Protein AF-A0A5K7X298-F1 (afdb_monomer)

Nearest PDB structures (foldseek):
  4fhf-assembly1_A  TM=9.876E-01  e=1.363E-05  Geobacillus thermodenitrificans NG80-2
  4fhe-assembly1_A  TM=9.930E-01  e=1.559E-05  Geobacillus thermodenitrificans NG80-2
  4fhg-assembly1_A  TM=9.907E-01  e=1.668E-05  Geobacillus thermodenitrificans NG80-2
  4rh1-assembly1_A  TM=9.857E-01  e=1.458E-05  Geobacillus thermodenitrificans NG80-2
  4fhd-assembly1_A  TM=9.874E-01  e=2.184E-05  Geobacillus thermodenitrificans NG80-2

pLDDT: mean 95.67, std 3.38, range [75.75, 98.62]

Secondary structure (DSSP, 8-state):
-HHHH-TT------STTSEEE--SSS--EEE--HHHHHHHHHHHHHHHHHH-TT-------

Organism: NCBI:txid269673

Mean predicted aligned error: 3.38 Å

Solvent-accessible surface area (backbone atoms only — not comparable to full-atom values): 4051 Å² total; per-residue (Å²): 107,70,62,80,78,38,78,85,59,88,77,84,80,67,62,88,75,32,39,79,47,78,38,96,89,58,76,55,48,78,42,64,40,7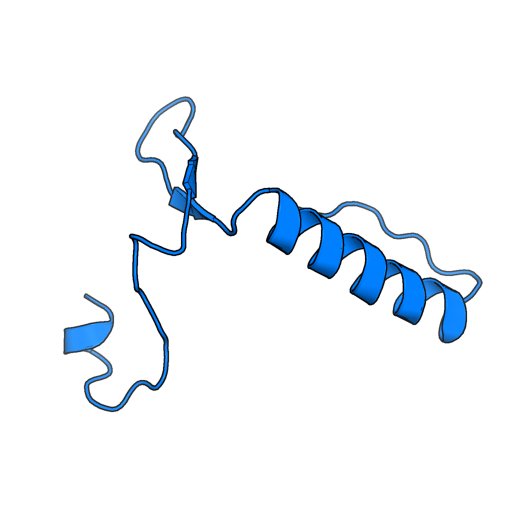3,67,57,47,50,52,51,49,55,52,51,52,51,48,42,51,71,78,37,71,88,64,83,84,90,80,86,135

Sequence (61 aa):
MIEKNYPNSK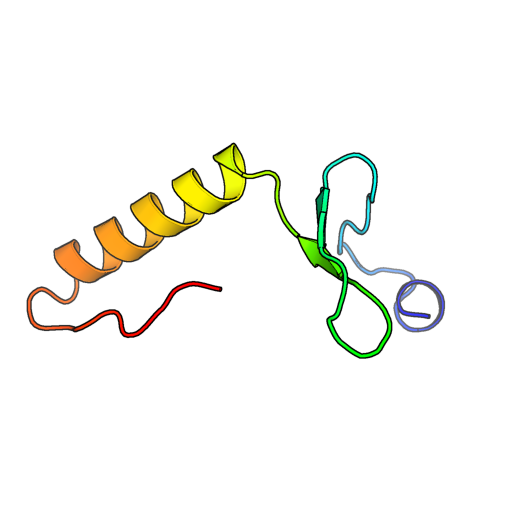LVMNKDERRYKWGRYGIGKYIYQKEDEALLQETIEGYIHHYFPDAEVAYFT

Radius of gyration: 15.79 Å; Cα cont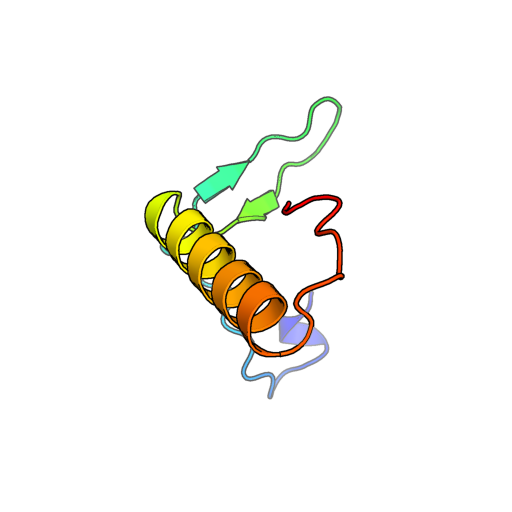acts (8 Å, |Δi|>4): 34; chains: 1; bounding box: 35×31×34 Å

InterPro domains:
  IPR049539 Spore photoproduct lyase [PF20903] (1-61)

Foldseek 3Di:
DCCVVCVPDPDDPDQVQWDWDQDPPDRTDTDHDPVVQVVVVCVVVVVCCVPPVPDDDPDRD

Structure (mmCIF, N/CA/C/O backbone):
data_AF-A0A5K7X298-F1
#
_entry.id   AF-A0A5K7X298-F1
#
loop_
_atom_site.group_PDB
_atom_site.id
_atom_site.type_symbol
_atom_site.label_atom_id
_atom_site.label_alt_id
_atom_site.label_comp_id
_atom_site.label_asym_id
_atom_site.label_entity_id
_atom_site.label_seq_id
_atom_site.pdbx_PDB_ins_code
_atom_site.Cartn_x
_atom_site.Cartn_y
_atom_site.Cartn_z
_atom_site.occupancy
_atom_site.B_iso_or_equiv
_atom_site.auth_seq_id
_atom_site.auth_comp_id
_atom_site.auth_asym_id
_atom_site.auth_atom_id
_atom_site.pdbx_PDB_model_num
ATOM 1 N N . MET A 1 1 ? 16.796 -11.165 -10.734 1.00 75.75 1 MET A N 1
ATOM 2 C CA . MET A 1 1 ? 15.650 -10.767 -11.582 1.00 75.75 1 MET A CA 1
ATOM 3 C C . MET A 1 1 ? 14.590 -11.838 -11.408 1.00 75.75 1 MET A C 1
ATOM 5 O O . MET A 1 1 ? 14.956 -13.005 -11.481 1.00 75.75 1 MET A O 1
ATOM 9 N N . ILE A 1 2 ? 13.344 -11.478 -11.093 1.00 88.25 2 ILE A N 1
ATOM 10 C CA . ILE A 1 2 ? 12.300 -12.459 -10.738 1.00 88.25 2 ILE A CA 1
ATOM 11 C C . ILE A 1 2 ? 12.086 -13.469 -11.874 1.00 88.25 2 ILE A C 1
ATOM 13 O O . ILE A 1 2 ? 12.096 -14.663 -11.615 1.00 88.25 2 ILE A O 1
ATOM 17 N N . GLU A 1 3 ? 12.041 -13.006 -13.123 1.00 90.81 3 GLU A N 1
ATOM 18 C CA . GLU A 1 3 ? 11.882 -13.853 -14.318 1.00 90.81 3 GLU A CA 1
ATOM 19 C C . GLU A 1 3 ? 12.991 -14.906 -14.454 1.00 90.81 3 GLU A C 1
ATOM 21 O O . GLU A 1 3 ? 12.723 -16.066 -14.744 1.00 90.81 3 GLU A O 1
ATOM 26 N N . LYS A 1 4 ? 14.244 -14.527 -14.167 1.00 93.75 4 LYS A N 1
ATOM 27 C CA . LYS A 1 4 ? 15.393 -15.446 -14.210 1.00 93.75 4 LYS A CA 1
ATOM 28 C C . LYS A 1 4 ? 15.318 -16.519 -13.121 1.00 93.75 4 LYS A C 1
ATOM 30 O O . LYS A 1 4 ? 15.700 -17.659 -13.356 1.00 93.75 4 LYS A O 1
ATOM 35 N N . ASN A 1 5 ? 14.889 -16.137 -11.920 1.00 97.00 5 ASN A N 1
ATOM 36 C CA . ASN A 1 5 ? 14.886 -17.030 -10.760 1.00 97.00 5 ASN A CA 1
ATOM 37 C C . ASN A 1 5 ? 13.627 -17.911 -10.710 1.00 97.00 5 ASN A C 1
ATOM 39 O O . ASN A 1 5 ? 13.656 -18.977 -10.103 1.00 97.00 5 ASN A O 1
ATOM 43 N N . TYR A 1 6 ? 12.540 -17.472 -11.351 1.00 96.62 6 TYR A N 1
ATOM 44 C CA . TYR A 1 6 ? 11.242 -18.140 -11.371 1.00 96.62 6 TYR A CA 1
ATOM 45 C C . TYR A 1 6 ? 10.688 -18.1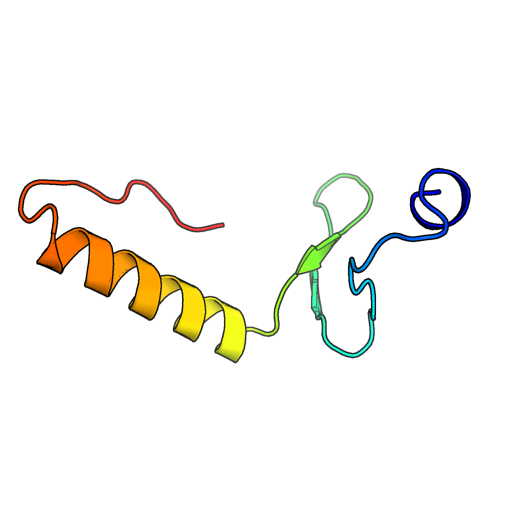73 -12.805 1.00 96.62 6 TYR A C 1
ATOM 47 O O . TYR A 1 6 ? 9.736 -17.453 -13.116 1.00 96.62 6 TYR A O 1
ATOM 55 N N . PRO A 1 7 ? 11.261 -19.012 -13.688 1.00 93.19 7 PRO A N 1
ATOM 56 C CA . PRO A 1 7 ? 10.942 -19.002 -15.119 1.00 93.19 7 PRO A CA 1
ATOM 57 C C . PRO A 1 7 ? 9.487 -19.380 -15.431 1.00 93.19 7 PRO A C 1
ATOM 59 O O . PRO A 1 7 ? 8.952 -18.962 -16.448 1.00 93.19 7 PRO A O 1
ATOM 62 N N . ASN A 1 8 ? 8.829 -20.124 -14.537 1.00 96.31 8 ASN A N 1
ATOM 63 C CA . ASN A 1 8 ? 7.433 -20.550 -14.685 1.00 96.31 8 ASN A CA 1
ATOM 64 C C . ASN A 1 8 ? 6.461 -19.726 -13.818 1.00 96.31 8 ASN A C 1
ATOM 66 O O . ASN A 1 8 ? 5.363 -20.187 -13.501 1.00 96.31 8 ASN A O 1
ATOM 70 N N . SER A 1 9 ? 6.875 -18.540 -13.360 1.00 95.50 9 SER A N 1
ATOM 71 C CA . SER A 1 9 ? 6.019 -17.673 -12.551 1.00 95.50 9 SER A CA 1
ATOM 72 C C . SER A 1 9 ? 4.828 -17.163 -13.363 1.00 95.50 9 SER A C 1
ATOM 74 O O . SER A 1 9 ? 4.988 -16.691 -14.484 1.00 95.50 9 SER A O 1
ATOM 76 N N . LYS A 1 10 ? 3.633 -17.191 -12.763 1.00 96.12 10 LYS A N 1
ATOM 77 C CA . LYS A 1 10 ? 2.428 -16.543 -13.312 1.00 96.12 10 LYS A CA 1
ATOM 78 C C . LYS A 1 10 ? 2.311 -15.070 -12.899 1.00 96.12 10 LYS A C 1
ATOM 80 O O . LYS A 1 10 ? 1.275 -14.450 -13.115 1.00 96.12 10 LYS A O 1
ATOM 85 N N . LEU A 1 11 ? 3.341 -14.523 -12.249 1.00 95.12 11 LEU A N 1
ATOM 86 C CA . LEU A 1 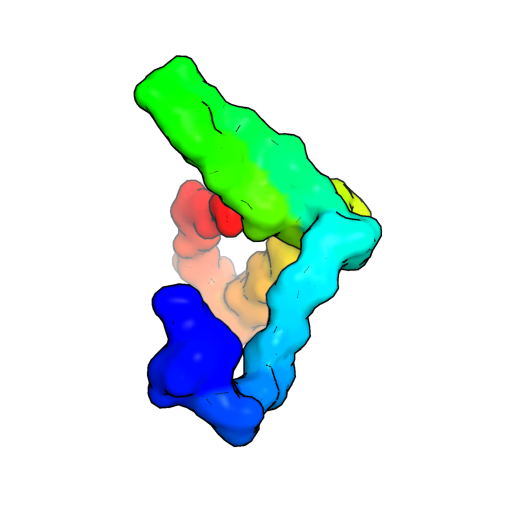11 ? 3.354 -13.139 -11.792 1.00 95.12 11 LEU A CA 1
ATOM 87 C C . LEU A 1 11 ? 3.412 -12.185 -12.990 1.00 95.12 11 LEU A C 1
ATOM 89 O O . LEU A 1 11 ? 4.420 -12.122 -13.692 1.00 95.12 11 LEU A O 1
ATOM 93 N N . VAL A 1 12 ? 2.350 -11.405 -13.179 1.00 92.81 12 VAL A N 1
ATOM 94 C CA . VAL A 1 12 ? 2.291 -10.357 -14.203 1.00 92.81 12 VAL A CA 1
ATOM 95 C C . VAL A 1 12 ? 3.063 -9.131 -13.714 1.00 92.81 12 VAL A C 1
ATOM 97 O O . VAL A 1 12 ? 2.686 -8.501 -12.728 1.00 92.81 12 VAL A O 1
ATOM 100 N N . MET A 1 13 ? 4.151 -8.789 -14.407 1.00 92.44 13 MET A N 1
ATOM 101 C CA . MET A 1 13 ? 4.995 -7.618 -14.121 1.00 92.44 13 MET A CA 1
ATOM 102 C C . MET A 1 13 ? 4.917 -6.562 -15.238 1.00 92.44 13 MET A C 1
ATOM 104 O O . MET A 1 13 ? 5.890 -5.850 -15.493 1.00 92.44 13 MET A O 1
ATOM 108 N N . ASN A 1 14 ? 3.763 -6.462 -15.911 1.00 93.44 14 ASN A N 1
ATOM 109 C CA . ASN A 1 14 ? 3.532 -5.463 -16.952 1.00 93.44 14 ASN A CA 1
ATOM 110 C C . ASN A 1 14 ? 3.511 -4.049 -16.346 1.00 93.44 14 ASN A C 1
ATOM 112 O O . ASN A 1 14 ? 2.679 -3.732 -15.497 1.00 93.44 14 ASN A O 1
ATOM 116 N N . LYS A 1 15 ? 4.450 -3.204 -16.775 1.00 92.00 15 LYS A N 1
ATOM 117 C CA . LYS A 1 15 ? 4.618 -1.836 -16.271 1.00 92.00 15 LYS A CA 1
ATOM 118 C C . LYS A 1 15 ? 3.631 -0.851 -16.887 1.00 92.00 15 LYS A C 1
ATOM 120 O O . LYS A 1 15 ? 3.352 0.157 -16.249 1.00 92.00 15 LYS A O 1
ATOM 125 N N . ASP A 1 16 ? 3.106 -1.148 -18.073 1.00 93.06 16 ASP A N 1
ATOM 126 C CA . ASP A 1 16 ? 2.180 -0.263 -18.789 1.00 93.06 16 ASP A CA 1
ATOM 127 C C . ASP A 1 16 ? 0.798 -0.233 -18.112 1.00 93.06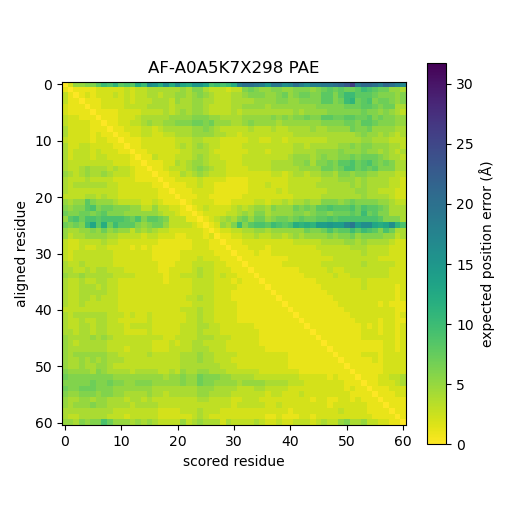 16 ASP A C 1
ATOM 129 O O . ASP A 1 16 ? 0.088 0.766 -18.146 1.00 93.06 16 ASP A O 1
ATOM 133 N N . GLU A 1 17 ? 0.456 -1.304 -17.394 1.00 93.12 17 GLU A N 1
ATOM 134 C CA . GLU A 1 17 ? -0.751 -1.425 -16.567 1.00 93.12 17 GLU A CA 1
ATOM 135 C C . GLU A 1 17 ? -0.570 -0.854 -15.149 1.00 93.12 17 GLU A C 1
ATOM 137 O O . GLU A 1 17 ? -1.364 -1.126 -14.246 1.00 93.12 17 GLU A O 1
ATOM 142 N N . ARG A 1 18 ? 0.521 -0.130 -14.888 1.00 96.31 18 ARG A N 1
ATOM 143 C CA . ARG A 1 18 ? 0.873 0.367 -13.555 1.00 96.31 18 ARG A CA 1
ATOM 144 C C . ARG A 1 18 ? 1.299 1.824 -13.629 1.00 96.31 18 ARG A C 1
ATOM 146 O O . ARG A 1 18 ? 1.853 2.283 -14.623 1.00 96.31 18 ARG A O 1
ATOM 153 N N . ARG A 1 19 ? 1.117 2.555 -12.533 1.00 96.75 19 ARG A N 1
ATOM 154 C CA . ARG A 1 19 ? 1.691 3.897 -12.375 1.00 96.75 19 ARG A CA 1
ATOM 155 C C . ARG A 1 19 ? 2.971 3.828 -11.559 1.00 96.75 19 ARG A C 1
ATOM 157 O O . ARG A 1 19 ? 3.085 3.051 -10.611 1.00 96.75 19 ARG A O 1
ATOM 164 N N . TYR A 1 20 ? 3.943 4.664 -11.900 1.00 96.25 20 TYR A N 1
ATOM 165 C CA . TYR A 1 20 ? 5.203 4.732 -11.168 1.00 96.25 20 TYR A CA 1
ATOM 166 C C . TYR A 1 20 ? 5.129 5.769 -10.039 1.00 96.25 20 TYR A C 1
ATOM 168 O O . TYR A 1 20 ? 4.849 6.944 -10.273 1.00 96.25 20 TYR A O 1
ATOM 176 N N . LYS A 1 21 ? 5.393 5.341 -8.802 1.00 96.19 21 LYS A N 1
ATOM 177 C CA . LYS A 1 21 ? 5.468 6.192 -7.607 1.00 96.19 21 LYS A CA 1
ATOM 178 C C . LYS A 1 21 ? 6.928 6.401 -7.231 1.00 96.19 21 LYS A C 1
ATOM 180 O O . LYS A 1 21 ? 7.602 5.462 -6.807 1.00 96.19 21 LYS A O 1
ATOM 185 N N . TRP A 1 22 ? 7.404 7.635 -7.384 1.00 95.56 22 TRP A N 1
ATOM 186 C CA . TRP A 1 22 ? 8.774 8.027 -7.053 1.00 95.56 22 TRP A CA 1
ATOM 187 C C . TRP A 1 22 ? 9.058 7.887 -5.554 1.00 95.56 22 TRP A C 1
ATOM 189 O O . TRP A 1 22 ? 8.245 8.272 -4.712 1.00 95.56 22 TRP A O 1
ATOM 199 N N . GLY A 1 23 ? 10.223 7.327 -5.228 1.00 94.69 23 GLY A N 1
ATOM 200 C CA . GLY A 1 23 ? 10.735 7.285 -3.864 1.00 94.69 23 GLY A CA 1
ATOM 201 C C . GLY A 1 23 ? 11.313 8.640 -3.460 1.00 94.69 23 GLY A C 1
ATOM 202 O O . GLY A 1 23 ? 11.883 9.350 -4.282 1.00 94.69 23 GLY A O 1
ATOM 203 N N . ARG A 1 24 ? 11.196 9.002 -2.178 1.00 92.88 24 ARG A N 1
ATOM 204 C CA . ARG A 1 24 ? 11.688 10.294 -1.664 1.00 92.88 24 ARG A CA 1
ATOM 205 C C . ARG A 1 24 ? 13.217 10.423 -1.692 1.00 92.88 24 ARG A C 1
ATOM 207 O O . ARG A 1 24 ? 13.725 11.518 -1.895 1.00 92.88 24 ARG A O 1
ATOM 214 N N . TYR A 1 25 ? 13.935 9.322 -1.472 1.00 94.69 25 TYR A N 1
ATOM 215 C CA . TYR A 1 25 ? 15.399 9.301 -1.331 1.00 94.69 25 TYR A CA 1
ATOM 216 C C . TYR A 1 25 ? 16.077 8.248 -2.220 1.00 94.69 25 TYR A C 1
ATOM 218 O O . TYR A 1 25 ? 17.230 7.895 -1.998 1.00 94.69 25 TYR A O 1
ATOM 226 N N . GLY A 1 26 ? 15.361 7.691 -3.199 1.00 92.81 26 GLY A N 1
ATOM 227 C CA . GLY A 1 26 ? 15.865 6.575 -3.991 1.00 92.81 26 GLY A CA 1
ATOM 228 C C . GLY A 1 26 ? 14.918 6.172 -5.111 1.00 92.81 26 GLY A C 1
ATOM 229 O O . GLY A 1 26 ? 14.150 6.986 -5.622 1.00 92.81 26 GLY A O 1
ATOM 230 N N . ILE A 1 27 ? 14.977 4.897 -5.492 1.00 94.81 27 ILE A N 1
ATOM 231 C CA . ILE A 1 27 ? 14.164 4.370 -6.588 1.00 94.81 27 ILE A CA 1
ATOM 232 C C . ILE A 1 27 ? 12.673 4.355 -6.232 1.00 94.81 27 ILE A C 1
ATOM 234 O O . ILE A 1 27 ? 12.281 4.207 -5.073 1.00 94.81 27 ILE A O 1
ATOM 238 N N . GLY A 1 28 ? 11.842 4.538 -7.253 1.00 95.19 28 GLY A N 1
ATOM 239 C CA . GLY A 1 28 ? 10.399 4.398 -7.146 1.00 95.19 28 GLY A CA 1
ATOM 240 C C . GLY A 1 28 ? 9.943 2.954 -7.323 1.00 95.19 28 GLY A C 1
ATOM 241 O O . GLY A 1 28 ? 10.741 2.024 -7.443 1.00 95.19 28 GLY A O 1
ATOM 242 N N . LYS A 1 29 ? 8.626 2.777 -7.342 1.00 95.50 29 LYS A N 1
ATOM 243 C CA . LYS A 1 29 ? 7.968 1.478 -7.504 1.00 95.50 29 LYS A CA 1
ATOM 244 C C . LYS A 1 29 ? 6.728 1.599 -8.382 1.00 95.50 29 LYS A C 1
ATOM 246 O O . LYS A 1 29 ? 6.124 2.667 -8.450 1.00 95.50 29 LYS A O 1
ATOM 251 N N . TYR A 1 30 ? 6.352 0.503 -9.030 1.00 96.56 30 TYR A N 1
ATOM 252 C CA . TYR A 1 30 ? 5.110 0.404 -9.794 1.00 96.56 30 TYR A CA 1
ATOM 253 C C . TYR A 1 30 ? 3.972 -0.013 -8.863 1.00 96.56 30 TYR A C 1
ATOM 255 O O . TYR A 1 30 ? 4.112 -0.982 -8.119 1.00 96.56 30 TYR A O 1
ATOM 263 N N . ILE A 1 31 ? 2.875 0.733 -8.898 1.00 96.38 31 ILE A N 1
ATOM 264 C CA . ILE A 1 31 ? 1.646 0.482 -8.138 1.00 96.38 31 ILE A CA 1
ATOM 265 C C . ILE A 1 31 ? 0.449 0.494 -9.090 1.00 96.38 31 ILE A C 1
ATOM 267 O O . ILE A 1 31 ? 0.593 0.856 -10.262 1.00 96.38 31 ILE A O 1
ATOM 271 N N . TYR A 1 32 ? -0.701 0.028 -8.616 1.00 97.06 32 TYR A N 1
ATOM 272 C CA . TYR A 1 32 ? -1.927 -0.007 -9.411 1.00 97.06 32 TYR A CA 1
ATOM 273 C C . TYR A 1 32 ? -2.335 1.393 -9.888 1.00 97.06 32 TYR A C 1
ATOM 275 O O . TYR A 1 32 ? -1.858 2.411 -9.381 1.00 97.06 32 TYR A O 1
ATOM 283 N N . GLN A 1 33 ? -3.188 1.460 -10.910 1.00 96.88 33 GLN A N 1
ATOM 284 C CA . GLN A 1 33 ? -3.787 2.742 -11.275 1.00 96.88 33 GLN A CA 1
ATOM 285 C C . GLN A 1 33 ? -4.650 3.252 -10.117 1.00 96.88 33 GLN A C 1
ATOM 287 O O . GLN A 1 33 ? -5.040 2.483 -9.241 1.00 96.88 33 GLN A O 1
ATOM 292 N N . LYS A 1 34 ? -4.910 4.560 -10.061 1.00 95.38 34 LYS A N 1
ATOM 293 C CA . LYS A 1 34 ? -5.629 5.144 -8.915 1.00 95.38 34 LYS A CA 1
ATOM 294 C C . LYS A 1 34 ? -7.020 4.534 -8.749 1.00 95.38 34 LYS A C 1
ATOM 296 O O . LYS A 1 34 ? -7.458 4.316 -7.628 1.00 95.38 34 LYS A O 1
ATOM 301 N N . GLU A 1 35 ? -7.679 4.273 -9.868 1.00 96.69 35 GLU A N 1
ATOM 302 C CA . GLU A 1 35 ? -9.014 3.696 -9.947 1.00 96.69 35 GLU A CA 1
ATOM 303 C C . GLU A 1 35 ? -9.009 2.257 -9.416 1.00 96.69 35 GLU A C 1
ATOM 305 O O . GLU A 1 35 ? -9.845 1.896 -8.593 1.00 96.69 35 GLU A O 1
ATOM 310 N N . ASP A 1 36 ? -8.006 1.470 -9.811 1.00 96.69 36 ASP A N 1
ATOM 311 C CA . ASP A 1 36 ? -7.819 0.098 -9.335 1.00 96.69 36 ASP A CA 1
ATOM 312 C C . ASP A 1 36 ? -7.457 0.055 -7.840 1.00 96.69 36 ASP A C 1
ATOM 314 O O . ASP A 1 36 ? -7.959 -0.794 -7.108 1.00 96.69 36 ASP A O 1
ATOM 318 N N . GLU A 1 37 ? -6.601 0.969 -7.361 1.00 96.75 37 GLU A N 1
ATOM 319 C CA . GLU A 1 37 ? -6.263 1.085 -5.934 1.00 96.75 37 GLU A CA 1
ATOM 320 C C . GLU A 1 37 ? -7.504 1.388 -5.088 1.00 96.75 37 GLU A C 1
ATOM 322 O O . GLU A 1 37 ? -7.709 0.733 -4.068 1.00 96.75 37 GLU A O 1
ATOM 327 N N . ALA A 1 38 ? -8.335 2.340 -5.524 1.00 97.56 38 ALA A N 1
ATOM 328 C CA . ALA A 1 38 ? -9.568 2.699 -4.830 1.00 97.56 38 ALA A CA 1
ATOM 329 C C . ALA A 1 38 ? -10.551 1.523 -4.795 1.00 97.56 38 ALA A C 1
ATOM 331 O O . ALA A 1 38 ? -11.054 1.176 -3.729 1.00 97.56 38 ALA A O 1
ATOM 332 N N . LEU A 1 39 ? -10.748 0.848 -5.934 1.00 98.31 39 LEU A N 1
ATOM 333 C CA . LEU A 1 39 ? -11.611 -0.328 -6.012 1.00 98.31 39 LEU A CA 1
ATOM 334 C C . LEU A 1 39 ? -11.146 -1.439 -5.061 1.00 98.31 39 LEU A C 1
ATOM 336 O O . LEU A 1 39 ? -11.963 -2.057 -4.377 1.00 98.31 39 LEU A O 1
ATOM 340 N N . LEU A 1 40 ? -9.836 -1.700 -5.008 1.00 98.12 40 LEU A N 1
ATOM 341 C CA . LEU A 1 40 ? -9.259 -2.690 -4.100 1.00 98.12 40 LEU A CA 1
ATOM 342 C C . LEU A 1 40 ? -9.487 -2.313 -2.636 1.00 98.12 40 LEU A C 1
ATOM 344 O O . LEU A 1 40 ? -9.885 -3.174 -1.852 1.00 98.12 40 LEU A O 1
ATOM 348 N N . GLN A 1 41 ? -9.249 -1.050 -2.279 1.00 98.12 41 GLN A N 1
ATOM 349 C CA . GLN A 1 41 ? -9.450 -0.558 -0.922 1.00 98.12 41 GLN A CA 1
ATOM 350 C C . GLN A 1 41 ? -10.914 -0.706 -0.496 1.00 98.12 41 GLN A C 1
ATOM 352 O O . GLN A 1 41 ? -11.189 -1.393 0.484 1.00 98.12 41 GLN A O 1
ATOM 357 N N . GLU A 1 42 ? -11.848 -0.153 -1.272 1.00 98.31 42 GLU A N 1
ATOM 358 C CA . GLU A 1 42 ? -13.287 -0.203 -0.987 1.00 98.31 42 GLU A CA 1
ATOM 359 C C . GLU A 1 42 ? -13.797 -1.643 -0.862 1.00 98.31 42 GLU A C 1
ATOM 361 O O . GLU A 1 42 ? -14.568 -1.965 0.042 1.00 98.31 42 GLU A O 1
ATOM 3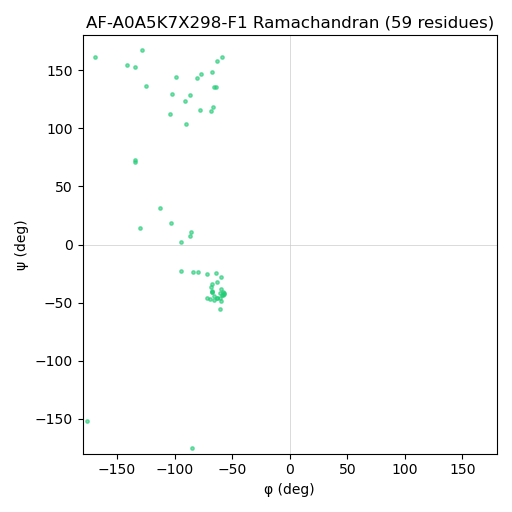66 N N . THR A 1 43 ? -13.337 -2.536 -1.743 1.00 98.56 43 THR A N 1
ATOM 367 C CA . THR A 1 43 ? -13.747 -3.945 -1.727 1.00 98.56 43 THR A CA 1
ATOM 368 C C . THR A 1 43 ? -13.254 -4.656 -0.466 1.00 98.56 43 THR A C 1
ATOM 370 O O . THR A 1 43 ? -14.019 -5.364 0.189 1.00 98.56 43 THR A O 1
ATOM 373 N N . ILE A 1 44 ? -11.975 -4.488 -0.118 1.00 98.25 44 ILE A N 1
ATOM 374 C CA . ILE A 1 44 ? -11.375 -5.168 1.036 1.00 98.25 44 ILE A CA 1
ATOM 375 C C . ILE A 1 44 ? -11.950 -4.612 2.339 1.00 98.25 44 ILE A C 1
ATOM 377 O O . ILE A 1 44 ? -12.356 -5.393 3.198 1.00 98.25 44 ILE A O 1
ATOM 381 N N . GLU A 1 45 ? -12.031 -3.289 2.478 1.00 98.19 45 GLU A N 1
ATOM 382 C CA . GLU A 1 45 ? -12.637 -2.640 3.644 1.00 98.19 45 GLU A CA 1
ATOM 383 C C . GLU A 1 45 ? -14.113 -3.030 3.781 1.00 98.19 45 GLU A C 1
ATOM 385 O O . GLU A 1 45 ? -14.555 -3.388 4.873 1.00 98.19 45 GLU A O 1
ATOM 390 N N . GLY A 1 46 ? -14.858 -3.088 2.672 1.00 98.25 46 GLY A N 1
ATOM 391 C CA . GLY A 1 46 ? -16.240 -3.568 2.649 1.00 98.25 46 GLY A CA 1
ATOM 392 C C . GLY A 1 46 ? -16.390 -4.995 3.182 1.00 98.25 46 GLY A C 1
ATOM 393 O O . GLY A 1 46 ? -17.289 -5.269 3.980 1.00 98.25 46 GLY A O 1
ATOM 394 N N . TYR A 1 47 ? -15.485 -5.908 2.814 1.00 98.62 47 TYR A N 1
ATOM 395 C CA . TYR A 1 47 ? -15.475 -7.258 3.381 1.00 98.62 47 TYR A CA 1
ATOM 396 C C . TYR A 1 47 ? -15.099 -7.272 4.861 1.00 98.62 47 TYR A C 1
ATOM 398 O O . TYR A 1 47 ? -15.727 -8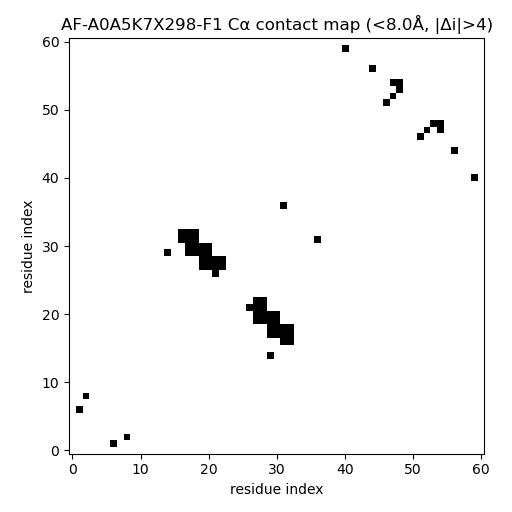.000 5.629 1.00 98.62 47 TYR A O 1
ATOM 406 N N . ILE A 1 48 ? -14.114 -6.475 5.279 1.00 98.50 48 ILE A N 1
ATOM 407 C CA . ILE A 1 48 ? -13.724 -6.390 6.691 1.00 98.50 48 ILE A CA 1
ATOM 408 C C . ILE A 1 48 ? -14.912 -5.924 7.528 1.00 98.50 48 ILE A C 1
ATOM 410 O O . ILE A 1 48 ? -15.263 -6.603 8.483 1.00 98.50 48 ILE A O 1
ATOM 414 N N . HIS A 1 49 ? -15.600 -4.856 7.129 1.00 97.50 49 HIS A N 1
ATOM 415 C CA . HIS A 1 49 ? -16.775 -4.368 7.851 1.00 97.50 49 HIS A CA 1
ATOM 416 C C . HIS A 1 49 ? -17.931 -5.374 7.880 1.00 97.50 49 HIS A C 1
ATOM 418 O O . HIS A 1 49 ? -18.669 -5.429 8.861 1.00 97.50 49 HIS A O 1
ATOM 424 N N . HIS A 1 50 ? -18.092 -6.184 6.830 1.00 98.31 50 HIS A N 1
ATOM 425 C CA . HIS A 1 50 ? -19.137 -7.204 6.786 1.00 98.31 50 HIS A CA 1
ATOM 426 C C . HIS A 1 50 ? -18.856 -8.387 7.725 1.00 98.31 50 HIS A C 1
ATOM 428 O O . HIS A 1 50 ? -19.752 -8.830 8.440 1.00 98.31 50 HIS A O 1
ATOM 434 N N . TYR A 1 51 ? -17.629 -8.914 7.717 1.00 98.62 51 TYR A N 1
ATOM 435 C CA . TYR A 1 51 ? -17.279 -10.130 8.462 1.00 98.62 51 TYR A CA 1
ATOM 436 C C . TYR A 1 51 ? -16.694 -9.856 9.857 1.00 98.62 51 TYR A C 1
ATOM 438 O O . TYR A 1 51 ? -16.768 -10.718 10.731 1.00 98.62 51 TYR A O 1
ATOM 446 N N . PHE A 1 52 ? -16.131 -8.668 10.074 1.00 98.31 52 PHE A N 1
ATOM 447 C CA . PHE A 1 52 ? -15.477 -8.230 11.307 1.00 98.31 52 PHE A CA 1
ATOM 448 C C . PHE A 1 52 ? -15.957 -6.814 11.676 1.00 98.31 52 PHE A C 1
ATOM 450 O O . PHE A 1 52 ? -15.200 -5.851 11.552 1.00 98.31 52 PHE A O 1
ATOM 457 N N . PRO A 1 53 ? -17.215 -6.661 12.121 1.00 97.06 53 PRO A N 1
ATOM 458 C CA . PRO A 1 53 ? -17.846 -5.34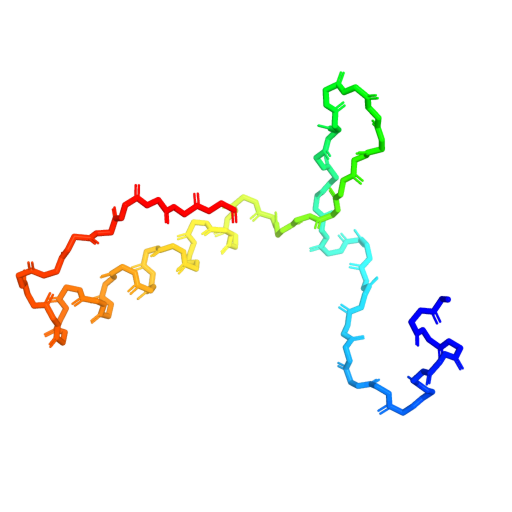9 12.296 1.00 97.06 53 PRO A CA 1
ATOM 459 C C . PRO A 1 53 ? -17.122 -4.433 13.292 1.00 97.06 53 PRO A C 1
ATOM 461 O O . PRO A 1 53 ? -17.158 -3.217 13.130 1.00 97.06 53 PRO A O 1
ATOM 464 N N . ASP A 1 54 ? -16.431 -5.009 14.279 1.00 98.00 54 ASP A N 1
ATOM 465 C CA . ASP A 1 54 ? -15.689 -4.266 15.305 1.00 98.00 54 ASP A CA 1
ATOM 466 C C . ASP A 1 54 ? -14.197 -4.077 14.963 1.00 98.00 54 ASP A C 1
ATOM 468 O O . ASP A 1 54 ? -13.433 -3.557 15.778 1.00 98.00 54 ASP A O 1
ATOM 472 N N . ALA A 1 55 ? -13.743 -4.540 13.792 1.00 97.94 55 ALA A N 1
ATOM 473 C CA . ALA A 1 55 ? -12.348 -4.417 13.389 1.00 97.94 55 ALA A CA 1
ATOM 474 C C . ALA A 1 55 ? -12.030 -3.020 12.842 1.00 97.94 55 ALA A C 1
ATOM 476 O O . ALA A 1 55 ? -12.811 -2.412 12.110 1.00 97.94 55 ALA A O 1
ATOM 477 N N . GLU A 1 56 ? -10.823 -2.546 13.146 1.00 97.12 56 GLU A N 1
ATOM 478 C CA . GLU A 1 56 ? -10.294 -1.280 12.646 1.00 97.12 56 GLU A CA 1
ATOM 479 C C . GLU A 1 56 ? -9.291 -1.523 11.511 1.00 97.12 56 GLU A C 1
ATOM 481 O O . GLU A 1 56 ? -8.341 -2.300 11.647 1.00 97.12 56 GLU A O 1
ATOM 486 N N . VAL A 1 57 ? -9.476 -0.820 10.391 1.00 97.25 57 VAL A N 1
ATOM 487 C CA . VAL A 1 57 ? -8.514 -0.799 9.285 1.00 97.25 57 VAL A CA 1
ATOM 488 C C . VAL A 1 57 ? -7.531 0.346 9.514 1.00 97.25 57 VAL A C 1
ATOM 490 O O . VAL A 1 57 ? -7.851 1.509 9.295 1.00 97.25 57 VAL A O 1
ATOM 493 N N . ALA A 1 58 ? -6.317 0.016 9.957 1.00 97.69 58 ALA A N 1
ATOM 494 C CA . ALA A 1 58 ? -5.321 1.025 10.322 1.00 97.69 58 ALA A CA 1
ATOM 495 C C . ALA A 1 58 ? -4.779 1.824 9.118 1.00 97.69 58 ALA A C 1
ATOM 497 O O . ALA A 1 58 ? -4.474 3.007 9.260 1.00 97.69 58 ALA A O 1
ATOM 498 N N . TYR A 1 59 ? -4.594 1.183 7.955 1.00 97.44 59 TYR A N 1
ATOM 499 C CA . TYR A 1 59 ? -4.172 1.835 6.707 1.00 97.44 59 TYR A CA 1
ATOM 500 C C . TYR A 1 59 ? -4.301 0.914 5.478 1.00 97.44 59 TYR A C 1
ATOM 502 O O . TYR A 1 59 ? -4.281 -0.311 5.596 1.00 97.44 59 TYR A O 1
ATOM 510 N N . PHE A 1 60 ? -4.310 1.529 4.292 1.00 96.94 60 PHE A N 1
ATOM 511 C CA . PHE A 1 60 ? -4.137 0.915 2.969 1.00 96.94 60 PHE A CA 1
ATOM 512 C C . PHE A 1 60 ? -2.969 1.630 2.247 1.00 96.94 60 PHE A C 1
ATOM 514 O O . PHE A 1 60 ? -2.861 2.855 2.349 1.00 96.94 60 PHE A O 1
ATOM 521 N N . THR A 1 61 ? -2.044 0.915 1.581 1.00 93.81 61 THR A N 1
ATOM 522 C CA . THR A 1 61 ? -0.807 1.514 1.010 1.00 93.81 61 THR A CA 1
ATOM 523 C C . THR A 1 61 ? -0.323 0.905 -0.301 1.00 93.81 61 THR A C 1
ATOM 525 O O . THR A 1 61 ? -0.590 -0.284 -0.555 1.00 93.81 61 THR A O 1
#